Protein AF-A0A944DGV2-F1 (afdb_monomer_lite)

Sequence (108 aa):
GTYQPSIEVPMAGAWVDNPVQFEGEGRPGVGQVVSWFNPDQVWAPGLPVEAGGWQGGAAQSLSAGGHWCRFKQTLTDTADGATASDWVESGRFEVRPPTHLIQTRNSR

Organism: Pseudomonas fluorescens (NCBI:txid294)

Foldseek 3Di:
DADDWDWPPPAAAAEDEPQGKIWTADAQFFKWKAFPVDRVRTQGGGWGQDNVTTMDTGPDDDAFFKTKIKMKTAHDVCVVPGGIYDIDIHHIYGYDHDPPPPPPPPDD

pLDDT: mean 90.52, std 12.74, range [50.97, 98.31]

Structure (mmCIF, N/CA/C/O backbone):
data_AF-A0A944DGV2-F1
#
_entry.id   AF-A0A944DGV2-F1
#
loop_
_atom_site.group_PDB
_atom_site.id
_atom_site.type_symbol
_atom_site.label_atom_id
_atom_site.label_alt_id
_atom_site.label_comp_id
_atom_site.label_asym_id
_atom_site.label_entity_id
_atom_site.label_seq_id
_atom_site.pdbx_PDB_ins_code
_atom_site.Cartn_x
_atom_site.Cartn_y
_atom_site.Cartn_z
_atom_site.occupancy
_atom_site.B_iso_or_equiv
_atom_site.auth_seq_id
_atom_site.auth_comp_id
_atom_site.auth_asym_id
_atom_site.auth_atom_id
_atom_site.pdbx_PDB_model_num
ATOM 1 N N . GLY A 1 1 ? -2.687 1.482 20.983 1.00 58.97 1 GLY A N 1
ATOM 2 C CA . GLY A 1 1 ? -2.361 0.064 20.759 1.00 58.97 1 GLY A CA 1
ATOM 3 C C . GLY A 1 1 ? -1.114 -0.011 19.912 1.00 58.97 1 GLY A C 1
ATOM 4 O O . GLY A 1 1 ? -0.939 0.860 19.078 1.00 58.97 1 GLY A O 1
ATOM 5 N N . THR A 1 2 ? -0.267 -1.004 20.160 1.00 79.69 2 THR A N 1
ATOM 6 C CA . THR A 1 2 ? 1.054 -1.222 19.533 1.00 79.69 2 THR A CA 1
ATOM 7 C C . THR A 1 2 ? 1.001 -2.297 18.442 1.00 79.69 2 THR A C 1
ATOM 9 O O . THR A 1 2 ? 1.953 -3.048 18.244 1.00 79.69 2 THR A O 1
ATOM 12 N N . TYR A 1 3 ? -0.170 -2.494 17.831 1.00 89.81 3 TYR A N 1
ATOM 13 C CA . TYR A 1 3 ? -0.360 -3.576 16.875 1.00 89.81 3 TYR A CA 1
ATOM 14 C C . TYR A 1 3 ? 0.380 -3.264 15.571 1.00 89.81 3 TYR A C 1
ATOM 16 O O . TYR A 1 3 ? 0.227 -2.178 15.009 1.00 89.81 3 TYR A O 1
ATOM 24 N N . GLN A 1 4 ? 1.145 -4.243 15.091 1.00 93.62 4 GLN A N 1
ATOM 25 C CA . GLN A 1 4 ? 1.950 -4.158 13.880 1.00 93.62 4 GLN A CA 1
ATOM 26 C C . GLN A 1 4 ? 1.516 -5.251 12.887 1.00 93.62 4 GLN A C 1
ATOM 28 O O . GLN A 1 4 ? 1.620 -6.432 13.224 1.00 93.62 4 GLN A O 1
ATOM 33 N N . PRO A 1 5 ? 1.006 -4.890 11.693 1.00 94.75 5 PRO A N 1
ATOM 34 C CA . PRO A 1 5 ? 0.827 -5.827 10.580 1.00 94.75 5 PRO A CA 1
ATOM 35 C C . PRO A 1 5 ? 2.161 -6.308 10.002 1.00 94.75 5 PRO A C 1
ATOM 37 O O . PRO A 1 5 ? 3.223 -5.816 10.380 1.00 94.75 5 PRO A O 1
ATOM 40 N N . SER A 1 6 ? 2.109 -7.229 9.040 1.00 96.81 6 SER A N 1
ATOM 41 C CA . SER A 1 6 ? 3.272 -7.598 8.226 1.00 96.81 6 SER A CA 1
ATOM 42 C C . SER A 1 6 ? 3.113 -7.116 6.783 1.00 96.81 6 SER A C 1
ATOM 44 O O . SER A 1 6 ? 2.006 -6.855 6.319 1.00 96.81 6 SER A O 1
ATOM 46 N N . ILE A 1 7 ? 4.245 -6.988 6.088 1.00 97.94 7 ILE A N 1
ATOM 47 C CA . ILE A 1 7 ? 4.331 -6.891 4.628 1.00 97.94 7 ILE A CA 1
ATOM 48 C C . ILE A 1 7 ? 5.194 -8.074 4.193 1.00 97.94 7 ILE A C 1
ATOM 50 O O . ILE A 1 7 ? 6.362 -8.159 4.577 1.00 97.94 7 ILE A O 1
ATOM 54 N N . GLU A 1 8 ? 4.622 -8.986 3.422 1.00 97.88 8 GLU A N 1
ATOM 55 C CA . GLU A 1 8 ? 5.268 -10.221 2.964 1.00 97.88 8 GLU A CA 1
ATOM 56 C C . GLU A 1 8 ? 5.655 -10.132 1.489 1.00 97.88 8 GLU A C 1
ATOM 58 O O . GLU A 1 8 ? 6.706 -10.635 1.076 1.00 97.88 8 GLU A O 1
ATOM 63 N N . VAL A 1 9 ? 4.846 -9.410 0.710 1.00 97.56 9 VAL A N 1
ATOM 64 C CA . VAL A 1 9 ? 5.112 -9.082 -0.688 1.00 97.56 9 VAL A CA 1
ATOM 65 C C . VAL A 1 9 ? 5.114 -7.557 -0.847 1.00 97.56 9 VAL A C 1
ATOM 67 O O . VAL A 1 9 ? 4.194 -6.895 -0.362 1.00 97.56 9 VAL A O 1
ATOM 70 N N . PRO A 1 10 ? 6.111 -6.972 -1.536 1.00 97.69 10 PRO A N 1
ATOM 71 C CA . PRO A 1 10 ? 7.313 -7.613 -2.069 1.00 97.69 10 PRO A CA 1
ATOM 72 C C . PRO A 1 10 ? 8.277 -8.102 -0.982 1.00 97.69 10 PRO A C 1
ATOM 74 O O . PRO A 1 10 ? 8.542 -7.401 -0.006 1.00 97.69 10 PRO A O 1
ATOM 77 N N . MET A 1 11 ? 8.882 -9.272 -1.205 1.00 97.00 11 MET A N 1
ATOM 78 C CA . MET A 1 11 ? 9.967 -9.758 -0.353 1.00 97.00 11 MET A CA 1
ATOM 79 C C . MET A 1 11 ? 11.192 -8.838 -0.455 1.00 97.00 11 MET A C 1
ATOM 81 O O . MET A 1 11 ? 11.532 -8.333 -1.530 1.00 97.00 11 MET A O 1
ATOM 85 N N . ALA A 1 12 ? 11.917 -8.677 0.651 1.00 97.44 12 ALA A N 1
ATOM 86 C CA . ALA A 1 12 ? 13.168 -7.928 0.663 1.00 97.44 12 ALA A CA 1
ATOM 87 C C . ALA A 1 12 ? 14.189 -8.522 -0.332 1.00 97.44 12 ALA A C 1
ATOM 89 O O . ALA A 1 12 ? 14.464 -9.721 -0.327 1.00 97.44 12 ALA A O 1
ATOM 90 N N . GLY A 1 13 ? 14.762 -7.672 -1.181 1.00 97.44 13 GLY A N 1
ATOM 91 C CA . GLY A 1 13 ? 15.707 -8.025 -2.241 1.00 97.44 13 GLY A CA 1
ATOM 92 C C . GLY A 1 13 ? 15.065 -8.570 -3.521 1.00 97.44 13 GLY A C 1
ATOM 93 O O . GLY A 1 13 ? 15.789 -8.855 -4.477 1.00 97.44 13 GLY A O 1
ATOM 94 N N . ALA A 1 14 ? 13.737 -8.718 -3.570 1.00 97.25 14 ALA A N 1
ATOM 95 C CA . ALA A 1 14 ? 13.056 -9.245 -4.745 1.00 97.25 14 ALA A CA 1
ATOM 96 C C . ALA A 1 14 ? 13.045 -8.248 -5.908 1.00 97.25 14 ALA A C 1
ATOM 98 O O . ALA A 1 14 ? 13.008 -7.034 -5.719 1.00 97.25 14 ALA A O 1
ATOM 99 N N . TRP A 1 15 ? 13.018 -8.797 -7.120 1.00 97.69 15 TRP A N 1
ATOM 100 C CA . TRP A 1 15 ? 12.754 -8.053 -8.346 1.00 97.69 15 TRP A CA 1
ATOM 101 C C . TRP A 1 15 ? 11.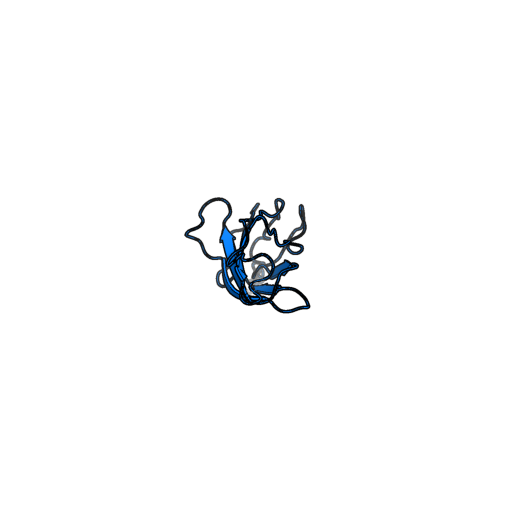317 -8.304 -8.784 1.00 97.69 15 TRP A C 1
ATOM 103 O O . TRP A 1 15 ? 10.968 -9.443 -9.100 1.00 97.69 15 TRP A O 1
ATOM 113 N N . VAL A 1 16 ? 10.515 -7.248 -8.840 1.00 96.94 16 VAL A N 1
ATOM 114 C CA . VAL A 1 16 ? 9.085 -7.293 -9.150 1.00 96.94 16 VAL A CA 1
ATOM 115 C C . VAL A 1 16 ? 8.772 -6.577 -10.458 1.00 96.94 16 VAL A C 1
ATOM 117 O O . VAL A 1 16 ? 9.462 -5.638 -10.866 1.00 96.94 16 VAL A O 1
ATOM 120 N N . ASP A 1 17 ? 7.713 -7.028 -11.116 1.00 95.69 17 ASP A N 1
ATOM 121 C CA . ASP A 1 17 ? 7.149 -6.379 -12.292 1.00 95.69 17 ASP A CA 1
ATOM 122 C C . ASP A 1 17 ? 6.079 -5.357 -11.895 1.00 95.69 17 ASP A C 1
ATOM 124 O O . ASP A 1 17 ? 5.505 -5.407 -10.806 1.00 95.69 17 ASP A O 1
ATOM 128 N N . ASN A 1 18 ? 5.804 -4.416 -12.798 1.00 94.56 18 ASN A N 1
ATOM 129 C CA . ASN A 1 18 ? 4.621 -3.571 -12.685 1.00 94.56 18 ASN A CA 1
ATOM 130 C C . ASN A 1 18 ? 3.375 -4.316 -13.214 1.00 94.56 18 ASN A C 1
ATOM 132 O O . ASN A 1 18 ? 3.482 -4.996 -14.237 1.00 94.56 18 ASN A O 1
ATOM 136 N N . PRO A 1 19 ? 2.188 -4.119 -12.607 1.00 94.88 19 PRO A N 1
ATOM 137 C CA . PRO A 1 19 ? 1.962 -3.384 -11.362 1.00 94.88 19 PRO A CA 1
ATOM 138 C C . PRO A 1 19 ? 2.478 -4.172 -10.151 1.00 94.88 19 PRO A C 1
ATOM 140 O O . PRO A 1 19 ? 2.230 -5.372 -10.031 1.00 94.88 19 PRO A O 1
ATOM 143 N N . VAL A 1 20 ? 3.171 -3.479 -9.243 1.00 97.31 20 VAL A N 1
ATOM 144 C CA . VAL A 1 20 ? 3.719 -4.099 -8.029 1.00 97.31 20 VAL A CA 1
ATOM 145 C C . VAL A 1 20 ? 2.575 -4.630 -7.173 1.00 97.31 20 VAL A C 1
ATOM 147 O O . VAL A 1 20 ? 1.640 -3.887 -6.877 1.00 97.31 20 VAL A O 1
ATOM 150 N N . GLN A 1 21 ? 2.653 -5.905 -6.801 1.00 98.06 21 GLN A N 1
ATOM 151 C CA . GLN A 1 21 ? 1.724 -6.524 -5.860 1.00 98.06 21 GLN A CA 1
ATOM 152 C C . GLN A 1 21 ? 2.231 -6.339 -4.433 1.00 98.06 21 GLN A C 1
ATOM 154 O O . GLN A 1 21 ? 3.440 -6.377 -4.190 1.00 98.06 21 GLN A O 1
ATOM 159 N N . PHE A 1 22 ? 1.301 -6.139 -3.509 1.00 98.12 22 PHE A N 1
ATOM 160 C CA . PHE A 1 22 ? 1.550 -6.024 -2.084 1.00 98.12 22 PHE A CA 1
ATOM 161 C C . PHE A 1 22 ? 0.647 -6.987 -1.340 1.00 98.12 22 PHE A C 1
ATOM 163 O O . PHE A 1 22 ? -0.546 -7.048 -1.632 1.00 98.12 22 PHE A O 1
ATOM 170 N N . GLU A 1 23 ? 1.211 -7.698 -0.375 1.00 98.19 23 GLU A N 1
ATOM 171 C CA . GLU A 1 23 ? 0.491 -8.682 0.430 1.00 98.19 23 GLU A CA 1
ATOM 172 C C . GLU A 1 23 ? 1.087 -8.726 1.833 1.00 98.19 23 GLU A C 1
ATOM 174 O O . GLU A 1 23 ? 2.277 -8.441 2.022 1.00 98.19 23 GLU A O 1
ATOM 179 N N . GLY A 1 24 ? 0.274 -9.101 2.811 1.00 98.00 24 GLY A N 1
ATOM 180 C CA . GLY A 1 24 ? 0.736 -9.351 4.167 1.00 98.00 24 GLY A CA 1
ATOM 181 C C . GLY A 1 24 ? -0.394 -9.703 5.121 1.00 98.00 24 GLY A C 1
ATOM 182 O O . GLY A 1 24 ? -1.561 -9.802 4.744 1.00 98.00 24 GLY A O 1
ATOM 183 N N . GLU A 1 25 ? -0.036 -9.856 6.389 1.00 97.31 25 GLU A N 1
ATOM 184 C CA . GLU A 1 25 ? -0.963 -10.202 7.457 1.00 97.31 25 GLU A CA 1
ATOM 185 C C . GLU A 1 25 ? -1.484 -8.954 8.164 1.00 97.31 25 GLU A C 1
A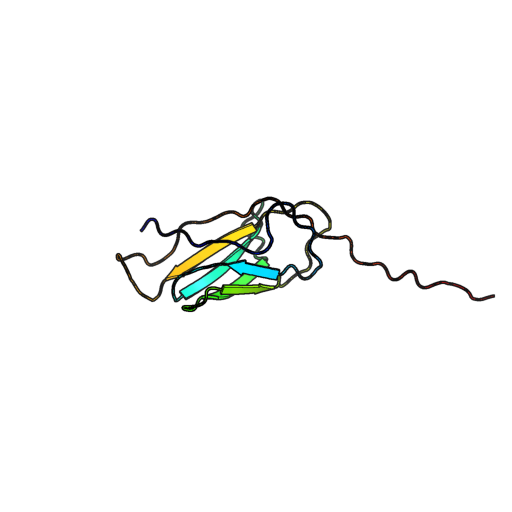TOM 187 O O . GLU A 1 25 ? -0.818 -7.912 8.272 1.00 97.31 25 GLU A O 1
ATOM 192 N N . GLY A 1 26 ? -2.706 -9.063 8.6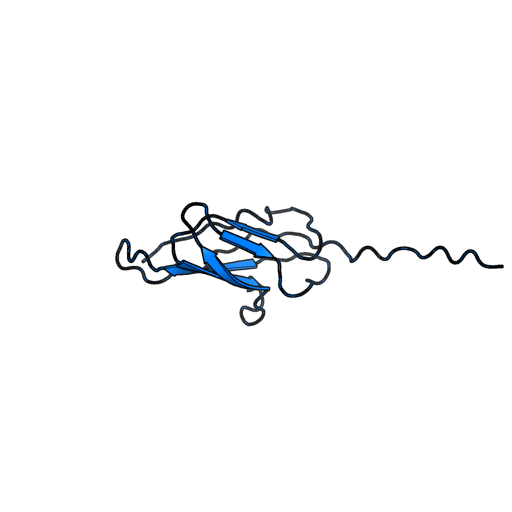72 1.00 94.44 26 GLY A N 1
ATOM 193 C CA . GLY A 1 26 ? -3.423 -7.950 9.267 1.00 94.44 26 GLY A CA 1
ATOM 194 C C . GLY A 1 26 ? -4.552 -8.389 10.198 1.00 94.44 26 GLY A C 1
ATOM 195 O O . GLY A 1 26 ? -4.716 -9.569 10.491 1.00 94.44 26 GLY A O 1
ATOM 196 N N . ARG A 1 27 ? -5.326 -7.420 10.689 1.00 93.94 27 ARG A N 1
ATOM 197 C CA . ARG A 1 27 ? -6.542 -7.652 11.479 1.00 93.94 27 ARG A CA 1
ATOM 198 C C . ARG A 1 27 ? -7.734 -7.088 10.702 1.00 93.94 27 ARG A C 1
ATOM 200 O O . ARG A 1 27 ? -7.535 -6.156 9.931 1.00 93.94 27 ARG A O 1
ATOM 207 N N . PRO A 1 28 ? -8.964 -7.588 10.908 1.00 94.94 28 PRO A N 1
ATOM 208 C CA . PRO A 1 28 ? -10.141 -7.095 10.201 1.00 94.94 28 PRO A CA 1
ATOM 209 C C . PRO A 1 28 ? -10.249 -5.564 10.180 1.00 94.94 28 PRO A C 1
ATOM 211 O O . PRO A 1 28 ? -10.285 -4.919 11.239 1.00 94.94 28 PRO A O 1
ATOM 214 N N . GLY A 1 29 ? -10.295 -4.989 8.977 1.00 95.56 29 GLY A N 1
ATOM 215 C CA . GLY A 1 29 ? -10.186 -3.546 8.806 1.00 95.56 29 GLY A CA 1
ATOM 216 C C . GLY A 1 29 ? -9.888 -3.091 7.379 1.00 95.56 29 GLY A C 1
ATOM 217 O O . GLY A 1 29 ? -10.207 -3.777 6.407 1.00 95.56 29 GLY A O 1
ATOM 218 N N . VAL A 1 30 ? -9.291 -1.902 7.257 1.00 97.31 30 VAL A N 1
ATOM 219 C CA . VAL A 1 30 ? -8.941 -1.302 5.959 1.00 97.31 30 VAL A CA 1
ATOM 220 C C . VAL A 1 30 ? -7.510 -0.782 5.982 1.00 97.31 30 VAL A C 1
ATOM 222 O O . VAL A 1 30 ? -7.151 0.055 6.811 1.00 97.31 30 VAL A O 1
ATOM 225 N N . GLY A 1 31 ? -6.700 -1.271 5.049 1.00 97.06 31 GLY A N 1
ATOM 226 C CA . GLY A 1 31 ? -5.289 -0.965 4.888 1.00 97.06 31 GLY A CA 1
ATOM 227 C C . GLY A 1 31 ? -4.982 0.026 3.768 1.00 97.06 31 GLY A C 1
ATOM 228 O O . GLY A 1 31 ? -5.789 0.279 2.871 1.00 97.06 31 GLY A O 1
ATOM 229 N N . GLN A 1 32 ? -3.770 0.570 3.804 1.00 98.12 32 GLN A N 1
ATOM 230 C CA . GLN A 1 32 ? -3.189 1.315 2.693 1.00 98.12 32 GLN A CA 1
ATOM 231 C C . GLN A 1 32 ? -1.684 1.079 2.592 1.00 98.12 32 GLN A C 1
ATOM 233 O O . GLN A 1 32 ? -0.998 0.981 3.612 1.00 98.12 32 GLN A O 1
ATOM 238 N N . VAL A 1 33 ? -1.181 1.059 1.358 1.00 98.31 33 VAL A N 1
ATOM 239 C CA . VAL A 1 33 ? 0.250 1.016 1.044 1.00 98.31 33 VAL A CA 1
ATOM 240 C C . VAL A 1 33 ? 0.685 2.358 0.467 1.00 98.31 33 VAL A C 1
ATOM 242 O O . VAL A 1 33 ? 0.073 2.858 -0.482 1.00 98.31 33 VAL A O 1
ATOM 245 N N . VAL A 1 34 ? 1.763 2.922 1.006 1.00 98.19 34 VAL A N 1
ATOM 246 C CA . VAL A 1 34 ? 2.352 4.196 0.560 1.00 98.19 34 VAL A CA 1
ATOM 247 C C . VAL A 1 34 ? 3.850 4.051 0.305 1.00 98.19 34 VAL A C 1
ATOM 249 O O . VAL A 1 34 ? 4.489 3.126 0.814 1.00 98.19 34 VAL A O 1
ATOM 252 N N . SER A 1 35 ? 4.426 4.986 -0.451 1.00 97.06 35 SER A N 1
ATOM 253 C CA . SER A 1 35 ? 5.882 5.108 -0.569 1.00 97.06 35 SER A CA 1
ATOM 254 C C . SER A 1 35 ? 6.510 5.405 0.792 1.00 97.06 35 SER A C 1
ATOM 256 O O . SER A 1 35 ? 6.052 6.281 1.530 1.00 97.06 35 SER A O 1
ATOM 258 N N . TRP A 1 36 ? 7.603 4.714 1.116 1.00 96.38 36 TRP A N 1
ATOM 259 C CA . TRP A 1 36 ? 8.379 5.009 2.322 1.00 96.38 36 TRP A CA 1
ATOM 260 C C . TRP A 1 36 ? 8.952 6.435 2.317 1.00 96.38 36 TRP A C 1
ATOM 262 O O . TRP A 1 36 ? 8.972 7.095 3.357 1.00 96.38 36 TRP A O 1
ATOM 272 N N . PHE A 1 37 ? 9.382 6.920 1.145 1.00 92.62 37 PHE A N 1
ATOM 273 C CA . PHE A 1 37 ? 10.009 8.235 0.986 1.00 92.62 37 PHE A CA 1
ATOM 274 C C . PHE A 1 37 ? 8.993 9.382 1.024 1.00 92.62 37 PHE A C 1
ATOM 276 O O . PHE A 1 37 ? 9.265 10.419 1.623 1.00 92.62 37 PHE A O 1
ATOM 283 N N . ASN A 1 38 ? 7.829 9.198 0.394 1.00 93.50 38 ASN A N 1
ATOM 284 C CA . ASN A 1 38 ? 6.773 10.205 0.355 1.00 93.50 38 ASN A CA 1
ATOM 285 C C . ASN A 1 38 ? 5.406 9.577 0.687 1.00 93.50 38 ASN A C 1
ATOM 287 O O . ASN A 1 38 ? 4.805 8.964 -0.195 1.00 93.50 38 ASN A O 1
ATOM 291 N N . PRO A 1 39 ? 4.877 9.750 1.912 1.00 92.38 39 PRO A N 1
ATOM 292 C CA . PRO A 1 39 ? 3.611 9.140 2.312 1.00 92.38 39 PRO A CA 1
ATOM 293 C C . PRO A 1 39 ? 2.392 9.688 1.551 1.00 92.38 39 PRO A C 1
ATOM 295 O O . PRO A 1 39 ? 1.374 9.002 1.500 1.00 92.38 39 PRO A O 1
ATOM 298 N N . ASP A 1 40 ? 2.492 10.861 0.913 1.00 95.00 40 ASP A N 1
ATOM 299 C CA . ASP A 1 40 ? 1.429 11.383 0.039 1.00 95.00 40 ASP A CA 1
ATOM 300 C C . ASP A 1 40 ? 1.315 10.572 -1.264 1.00 95.00 40 ASP A C 1
ATOM 302 O O . ASP A 1 40 ? 0.294 10.603 -1.954 1.00 95.00 40 ASP A O 1
ATOM 306 N N . GLN A 1 41 ? 2.358 9.810 -1.609 1.00 96.06 41 GLN A N 1
ATOM 307 C CA . GLN A 1 41 ? 2.338 8.886 -2.731 1.00 96.06 41 GLN A CA 1
ATOM 308 C C . GLN A 1 41 ? 1.718 7.554 -2.297 1.00 96.06 41 GLN A C 1
ATOM 310 O O . GLN A 1 41 ? 2.409 6.584 -1.972 1.00 96.06 41 GLN A O 1
ATOM 315 N N . VAL A 1 42 ? 0.389 7.512 -2.325 1.00 97.44 42 VAL A N 1
ATOM 316 C CA . VAL A 1 42 ? -0.384 6.303 -2.037 1.00 97.44 42 VAL A CA 1
ATOM 317 C C . VAL A 1 42 ? -0.322 5.356 -3.231 1.00 97.44 42 VAL A C 1
ATOM 319 O O . VAL A 1 42 ? -0.668 5.728 -4.350 1.00 97.44 42 VAL A O 1
ATOM 322 N N . TRP A 1 43 ? 0.152 4.133 -3.008 1.00 97.69 43 TRP A N 1
ATOM 323 C CA . TRP A 1 43 ? 0.276 3.109 -4.046 1.00 97.69 43 TRP A CA 1
ATOM 324 C C . TRP A 1 43 ? -0.963 2.231 -4.114 1.00 97.69 43 TRP A C 1
ATOM 326 O O . TRP A 1 43 ? -1.446 1.977 -5.209 1.00 97.69 43 TRP A O 1
ATOM 336 N N . ALA A 1 44 ? -1.507 1.818 -2.972 1.00 97.81 44 ALA A N 1
ATOM 337 C CA . ALA A 1 44 ? -2.705 0.988 -2.919 1.00 97.81 44 ALA A CA 1
ATOM 338 C C . ALA A 1 44 ? -3.605 1.447 -1.756 1.00 97.81 44 ALA A C 1
ATOM 340 O O . ALA A 1 44 ? -3.336 1.097 -0.605 1.00 97.81 44 ALA A O 1
ATOM 341 N N . PRO A 1 45 ? -4.623 2.289 -2.015 1.00 97.25 45 PRO A N 1
ATOM 342 C CA . PRO A 1 45 ? -5.563 2.736 -0.992 1.00 97.25 45 PRO A CA 1
ATOM 343 C C . PRO A 1 45 ? -6.678 1.711 -0.759 1.00 97.25 45 PRO A C 1
ATOM 345 O O . PRO A 1 45 ? -7.102 1.026 -1.686 1.00 97.25 45 PRO A O 1
ATOM 348 N N . GLY A 1 46 ? -7.233 1.690 0.454 1.00 96.56 46 GLY A N 1
ATOM 349 C CA . GLY A 1 46 ? -8.515 1.033 0.722 1.00 96.56 46 GLY A CA 1
ATOM 350 C C . GLY A 1 46 ? -8.489 -0.490 0.593 1.00 96.56 46 GLY A C 1
ATOM 351 O O . GLY A 1 46 ? -9.477 -1.075 0.158 1.00 96.56 46 GLY A O 1
ATOM 352 N N . LEU A 1 47 ? -7.371 -1.123 0.945 1.00 97.50 47 LEU A N 1
ATOM 353 C CA . LEU A 1 47 ? -7.228 -2.573 0.885 1.00 97.50 47 LEU A CA 1
ATOM 354 C C . LEU A 1 47 ? -8.087 -3.223 1.975 1.00 97.50 47 LEU A C 1
ATOM 356 O O . LEU A 1 47 ? -7.888 -2.901 3.149 1.00 97.50 47 LEU A O 1
ATOM 360 N N . PRO A 1 48 ? -9.030 -4.117 1.640 1.00 97.12 48 PRO A N 1
ATOM 361 C CA . PRO A 1 48 ? -9.728 -4.885 2.658 1.00 97.12 48 PRO A CA 1
ATOM 362 C C . PRO A 1 48 ? -8.722 -5.782 3.382 1.00 97.12 48 PRO A C 1
ATOM 364 O O . PRO A 1 48 ? -7.905 -6.451 2.746 1.00 97.12 48 PRO A O 1
ATOM 367 N N . VAL A 1 49 ? -8.773 -5.768 4.711 1.00 96.62 49 VAL A N 1
ATOM 368 C CA . VAL A 1 49 ? -8.001 -6.681 5.552 1.00 96.62 49 VAL A CA 1
ATOM 369 C C . VAL A 1 49 ? -8.981 -7.648 6.191 1.00 96.62 49 VAL A C 1
ATOM 371 O O . VAL A 1 49 ? -9.892 -7.227 6.908 1.00 96.62 49 VAL A O 1
ATOM 374 N N . GLU A 1 50 ? -8.812 -8.934 5.916 1.00 93.19 50 GLU A N 1
ATOM 375 C CA . GLU A 1 50 ? -9.673 -10.006 6.413 1.00 93.19 50 GLU A CA 1
ATOM 376 C C . GLU A 1 50 ? -8.863 -10.991 7.269 1.00 93.19 50 GLU A C 1
ATOM 378 O O . GLU A 1 50 ? -7.664 -10.824 7.479 1.00 93.19 50 GLU A O 1
ATOM 383 N N . ALA A 1 51 ? -9.511 -12.037 7.789 1.00 79.81 51 ALA A N 1
ATOM 384 C CA . ALA A 1 51 ? -8.862 -13.035 8.646 1.00 79.81 51 ALA A CA 1
ATOM 385 C C . ALA A 1 51 ? -7.725 -13.828 7.959 1.00 79.81 51 ALA A C 1
ATOM 387 O O . ALA A 1 51 ? -7.013 -14.555 8.643 1.00 79.81 51 ALA A O 1
ATOM 388 N N . GLY A 1 52 ? -7.574 -13.711 6.635 1.00 79.44 52 GLY A N 1
ATOM 389 C CA . GLY A 1 52 ? -6.480 -14.291 5.847 1.00 79.44 52 GLY A CA 1
ATOM 390 C C . GLY A 1 52 ? -5.482 -13.259 5.314 1.00 79.44 52 GLY A C 1
ATOM 391 O O . GLY A 1 52 ? -4.825 -13.536 4.317 1.00 79.44 52 GLY A O 1
ATOM 392 N N . GLY A 1 53 ? -5.436 -12.066 5.913 1.00 95.38 53 GLY A N 1
ATOM 393 C CA . GLY A 1 53 ? -4.511 -11.001 5.539 1.00 95.38 53 GLY A CA 1
ATOM 394 C C . GLY A 1 53 ? -5.107 -9.986 4.567 1.00 95.38 53 GLY A C 1
ATOM 395 O O . GLY A 1 53 ? -6.318 -9.743 4.527 1.00 95.38 53 GLY A O 1
ATOM 396 N N . TRP A 1 54 ? -4.227 -9.334 3.822 1.00 97.62 54 TRP A N 1
ATOM 397 C CA . TRP A 1 54 ? -4.560 -8.295 2.858 1.00 97.62 54 TRP A CA 1
ATOM 398 C C . TRP A 1 54 ? -3.698 -8.439 1.609 1.00 97.62 54 TRP A C 1
ATOM 400 O O . TRP A 1 54 ? -2.555 -8.885 1.669 1.00 97.62 54 TRP A O 1
ATOM 410 N N . GLN A 1 55 ? -4.246 -8.020 0.470 1.00 97.88 55 GLN A N 1
ATOM 411 C CA . GLN A 1 55 ? -3.535 -8.004 -0.804 1.00 97.88 55 GLN A CA 1
ATOM 412 C C . GLN A 1 55 ? -4.019 -6.862 -1.697 1.00 97.88 55 GLN A C 1
ATOM 414 O O . GLN A 1 55 ? -5.175 -6.440 -1.615 1.00 97.88 55 GLN A O 1
ATOM 419 N N . GLY A 1 56 ? -3.157 -6.386 -2.591 1.00 97.25 56 GLY A N 1
ATOM 420 C CA . GLY A 1 56 ? -3.534 -5.424 -3.619 1.00 97.25 56 GLY A CA 1
ATOM 421 C C . GLY A 1 56 ? -2.377 -4.980 -4.503 1.00 97.25 56 GLY A C 1
ATOM 422 O O . GLY A 1 56 ? -1.210 -5.088 -4.141 1.00 97.25 56 GLY A O 1
ATOM 423 N N . GLY A 1 57 ? -2.709 -4.451 -5.677 1.00 97.25 57 GLY A N 1
ATOM 424 C CA . GLY A 1 57 ? -1.733 -3.919 -6.624 1.00 97.25 57 GLY A CA 1
ATOM 425 C C . GLY A 1 57 ? -1.573 -2.405 -6.520 1.00 97.25 57 GLY A C 1
ATOM 426 O O . GLY A 1 57 ? -2.515 -1.692 -6.167 1.00 97.25 57 GLY A O 1
ATOM 427 N N . ALA A 1 58 ? -0.396 -1.902 -6.891 1.00 97.00 58 ALA A N 1
ATOM 428 C CA . ALA A 1 58 ? -0.183 -0.474 -7.083 1.00 97.00 58 ALA A CA 1
ATOM 429 C C . ALA A 1 58 ? -1.151 0.081 -8.149 1.00 97.00 58 ALA A C 1
ATOM 431 O O . ALA A 1 58 ? -1.189 -0.409 -9.278 1.00 97.00 58 ALA A O 1
ATOM 432 N N . ALA A 1 59 ? -1.892 1.137 -7.808 1.00 95.38 59 ALA A N 1
ATOM 433 C CA . ALA A 1 59 ? -2.809 1.836 -8.707 1.00 95.38 59 ALA A CA 1
ATOM 434 C C . ALA A 1 59 ? -2.079 2.572 -9.845 1.00 95.38 59 ALA A C 1
ATOM 436 O O . ALA A 1 59 ? -2.657 2.811 -10.905 1.00 95.38 59 ALA A O 1
ATOM 437 N N . GLN A 1 60 ? -0.801 2.904 -9.640 1.00 92.81 60 GLN A N 1
ATOM 438 C CA . GLN A 1 60 ? 0.086 3.440 -10.669 1.00 92.81 60 GLN A CA 1
ATOM 439 C C . GLN A 1 60 ? 1.354 2.599 -10.811 1.00 92.81 60 GLN A C 1
ATOM 441 O O . GLN A 1 60 ? 1.824 1.994 -9.850 1.00 92.81 60 GLN A O 1
ATOM 446 N N . SER A 1 61 ? 1.951 2.629 -12.004 1.00 94.25 61 SER A N 1
ATOM 447 C CA . SER A 1 61 ? 3.268 2.039 -12.233 1.00 94.25 61 SER A CA 1
ATOM 448 C C . SER A 1 61 ? 4.342 2.780 -11.444 1.00 94.25 61 SER A C 1
ATOM 450 O O . SER A 1 61 ? 4.434 4.010 -11.491 1.00 94.25 61 SER A O 1
ATOM 452 N N . LEU A 1 62 ? 5.194 2.024 -10.762 1.00 95.00 62 LEU A N 1
ATOM 453 C CA . LEU A 1 62 ? 6.382 2.551 -10.104 1.00 95.00 62 LEU A CA 1
ATOM 454 C C . LEU A 1 62 ? 7.523 2.655 -11.123 1.00 95.00 62 LEU A C 1
ATOM 456 O O . LEU A 1 62 ? 7.638 1.842 -12.045 1.00 95.00 62 LEU A O 1
ATOM 460 N N . SER A 1 63 ? 8.382 3.661 -10.953 1.00 95.00 63 SER A N 1
ATOM 461 C CA . SER A 1 63 ? 9.600 3.795 -11.755 1.00 95.00 63 SER A CA 1
ATOM 462 C C . SER A 1 63 ? 10.531 2.605 -11.529 1.00 95.00 63 SER A C 1
ATOM 464 O O . SER A 1 63 ? 10.546 2.027 -10.449 1.00 95.00 63 SER A O 1
ATOM 466 N N . ALA A 1 64 ? 11.354 2.261 -12.516 1.00 96.06 64 ALA A N 1
ATOM 467 C CA . ALA A 1 64 ? 12.356 1.215 -12.335 1.00 96.06 64 ALA A CA 1
ATOM 468 C C . ALA A 1 64 ? 13.374 1.588 -11.240 1.00 96.06 64 ALA A C 1
ATOM 470 O O . ALA A 1 64 ? 13.711 2.766 -11.085 1.00 96.06 64 ALA A O 1
ATOM 471 N N . GLY A 1 65 ? 13.885 0.586 -10.525 1.00 96.69 65 GLY A N 1
ATOM 472 C CA . GLY A 1 65 ? 14.887 0.752 -9.467 1.00 96.69 65 GLY A CA 1
ATOM 473 C C . GLY A 1 65 ? 14.384 0.365 -8.078 1.00 96.69 65 GLY A C 1
ATOM 474 O O . GLY A 1 65 ? 13.369 -0.314 -7.945 1.00 96.69 65 GLY A O 1
ATOM 475 N N . GLY A 1 66 ? 15.126 0.778 -7.051 1.00 97.56 66 GLY A N 1
ATOM 476 C CA . GLY A 1 66 ? 14.872 0.374 -5.669 1.00 97.56 66 GLY A CA 1
ATOM 477 C C . GLY A 1 66 ? 13.768 1.177 -4.997 1.00 97.56 66 GLY A C 1
ATOM 478 O O . GLY A 1 66 ? 13.803 2.408 -5.013 1.00 97.56 66 GLY A O 1
ATOM 479 N N . HIS A 1 67 ? 12.851 0.471 -4.347 1.00 98.06 67 HIS A N 1
ATOM 480 C CA . HIS A 1 67 ? 11.708 1.017 -3.624 1.00 98.06 67 HIS A CA 1
ATOM 481 C C . HIS A 1 67 ? 11.540 0.354 -2.257 1.00 98.06 67 HIS A C 1
ATOM 483 O O . HIS A 1 67 ? 12.057 -0.731 -1.993 1.00 98.06 67 HIS A O 1
ATOM 489 N N . TRP A 1 68 ? 10.792 1.040 -1.399 1.00 98.12 68 TRP A N 1
ATOM 490 C CA . TRP A 1 68 ? 10.320 0.576 -0.098 1.00 98.12 68 TRP A CA 1
ATOM 491 C C . TRP A 1 68 ? 8.886 1.065 0.067 1.00 98.12 68 TRP A C 1
ATOM 493 O O . TRP A 1 68 ? 8.582 2.205 -0.307 1.00 98.12 68 TRP A O 1
ATOM 503 N N . CYS A 1 69 ? 8.019 0.244 0.650 1.00 97.81 69 CYS A N 1
ATOM 504 C CA . CYS A 1 69 ? 6.679 0.669 1.030 1.00 97.81 69 CYS A CA 1
ATOM 505 C C . CYS A 1 69 ? 6.517 0.747 2.544 1.00 97.81 69 CYS A C 1
ATOM 507 O O . CYS A 1 69 ? 7.289 0.184 3.324 1.00 97.81 69 CYS A O 1
ATOM 509 N N . ARG A 1 70 ? 5.461 1.452 2.942 1.00 98.06 70 ARG A N 1
ATOM 510 C CA . ARG A 1 70 ? 4.895 1.386 4.282 1.00 98.06 70 ARG A CA 1
ATOM 511 C C . ARG A 1 70 ? 3.444 0.946 4.217 1.00 98.06 70 ARG A C 1
ATOM 513 O O . ARG A 1 70 ? 2.739 1.314 3.277 1.00 98.06 70 ARG A O 1
ATOM 520 N N . PHE A 1 71 ? 2.999 0.227 5.240 1.00 97.94 71 PHE A N 1
ATOM 521 C CA . PHE A 1 71 ? 1.610 -0.187 5.400 1.00 97.94 71 PHE A CA 1
ATOM 522 C C . PHE A 1 71 ? 1.056 0.239 6.758 1.00 97.94 71 PHE A C 1
ATOM 524 O O . PHE A 1 71 ? 1.754 0.204 7.776 1.00 97.94 71 PHE A O 1
ATOM 531 N N . LYS A 1 72 ? -0.213 0.643 6.761 1.00 96.38 72 LYS A N 1
ATOM 532 C CA . LYS A 1 72 ? -1.003 0.907 7.965 1.00 96.38 72 LYS A CA 1
ATOM 533 C C . LYS A 1 72 ? -2.461 0.580 7.697 1.00 96.38 72 LYS A C 1
ATOM 535 O O . LYS A 1 72 ? -2.940 0.771 6.581 1.00 96.38 72 LYS A O 1
ATOM 540 N N . GLN A 1 73 ? -3.170 0.164 8.740 1.00 95.38 73 GLN A N 1
ATOM 541 C CA . GLN A 1 73 ? -4.596 -0.137 8.678 1.00 95.38 73 GLN A CA 1
ATOM 542 C C . GLN A 1 73 ? -5.393 0.508 9.812 1.00 95.38 73 GLN A C 1
ATOM 544 O O . GLN A 1 73 ? -4.868 0.757 10.902 1.00 95.38 73 GLN A O 1
ATOM 549 N N . THR A 1 74 ? -6.671 0.765 9.550 1.00 95.19 74 THR A N 1
ATOM 550 C CA . THR A 1 74 ? -7.697 0.980 10.576 1.00 95.19 74 THR A CA 1
ATOM 551 C C . THR A 1 74 ? -8.282 -0.365 10.989 1.00 95.19 74 THR A C 1
ATOM 553 O O . THR A 1 74 ? -8.401 -1.262 10.162 1.00 95.19 74 THR A O 1
ATOM 556 N N . LEU A 1 75 ? -8.628 -0.513 12.266 1.00 92.88 75 LEU A N 1
ATOM 557 C CA . LEU A 1 75 ? -9.096 -1.768 12.855 1.00 92.88 75 LEU A CA 1
ATOM 558 C C . LEU A 1 75 ? -10.583 -1.674 13.182 1.00 92.88 75 LEU A C 1
ATOM 560 O O . LEU A 1 75 ? -11.024 -0.687 13.778 1.00 92.88 75 LEU A O 1
ATOM 564 N N . THR A 1 76 ? -11.344 -2.709 12.832 1.00 91.25 76 THR A N 1
ATOM 565 C CA . THR A 1 76 ? -12.778 -2.802 13.161 1.00 91.25 76 THR A CA 1
ATOM 566 C C . THR A 1 76 ? -13.087 -3.785 14.285 1.00 91.25 76 THR A C 1
ATOM 568 O O . THR A 1 76 ? -14.163 -3.711 14.868 1.00 91.25 76 THR A O 1
ATOM 571 N N . ASP A 1 77 ? -12.161 -4.686 14.621 1.00 82.88 77 ASP A N 1
ATOM 572 C CA . ASP A 1 77 ? -12.370 -5.698 15.665 1.00 82.88 77 ASP A CA 1
ATOM 573 C C . ASP A 1 77 ? -12.252 -5.141 17.100 1.00 82.88 77 ASP A C 1
ATOM 575 O O . ASP A 1 77 ? -12.656 -5.800 18.056 1.00 82.88 77 ASP A O 1
ATOM 579 N N . THR A 1 78 ? -11.767 -3.902 17.267 1.00 71.38 78 THR A N 1
ATOM 580 C CA . THR A 1 78 ? -11.539 -3.202 18.553 1.00 71.38 78 THR A CA 1
ATOM 581 C C . THR A 1 78 ? -10.789 -4.026 19.603 1.00 71.38 78 THR A C 1
ATOM 583 O O . THR A 1 78 ? -10.786 -3.673 20.788 1.00 71.38 78 THR A O 1
ATOM 586 N N . ALA A 1 79 ? -10.118 -5.103 19.184 1.00 73.19 79 ALA A N 1
ATOM 587 C CA . ALA A 1 79 ? -9.324 -5.926 20.072 1.00 73.19 79 ALA A CA 1
ATOM 588 C C . ALA A 1 79 ? -8.252 -5.035 20.712 1.00 73.19 79 ALA A C 1
ATOM 590 O O . ALA A 1 79 ? -7.596 -4.232 20.042 1.00 73.19 79 ALA A O 1
ATOM 591 N N . ASP A 1 80 ? -8.124 -5.122 22.036 1.00 77.19 80 ASP A N 1
ATOM 592 C CA . ASP A 1 80 ? -7.177 -4.326 22.826 1.00 77.19 80 ASP A CA 1
ATOM 593 C C . ASP A 1 80 ? -7.441 -2.799 22.802 1.00 77.19 80 ASP A C 1
ATOM 595 O O . ASP A 1 80 ? -6.573 -2.002 23.166 1.00 77.19 80 ASP A O 1
ATOM 599 N N . GLY A 1 81 ? -8.632 -2.369 22.358 1.00 80.25 81 GLY A N 1
ATOM 600 C CA . GLY A 1 81 ? -9.034 -0.959 22.265 1.00 80.25 81 GLY A CA 1
ATOM 601 C C . GLY A 1 81 ? -8.304 -0.159 21.178 1.00 80.25 81 GLY A C 1
ATOM 602 O O . GLY A 1 81 ? -8.420 1.068 21.129 1.00 80.25 81 GLY A O 1
ATOM 603 N N . ALA A 1 82 ? -7.528 -0.820 20.315 1.00 81.94 82 ALA A N 1
ATOM 604 C CA . ALA A 1 82 ? -6.829 -0.177 19.211 1.00 81.94 82 ALA A CA 1
ATOM 605 C C . ALA A 1 82 ? -7.778 0.052 18.023 1.00 81.94 82 ALA A C 1
ATOM 607 O O . ALA A 1 82 ? -8.491 -0.853 17.606 1.00 81.94 82 ALA A O 1
ATOM 608 N N . THR A 1 83 ? -7.759 1.257 17.448 1.00 90.06 83 THR A N 1
ATOM 609 C CA . THR A 1 83 ? -8.553 1.611 16.252 1.00 90.06 83 THR A CA 1
ATOM 610 C C . THR A 1 83 ? -7.714 1.680 14.975 1.00 90.06 83 THR A C 1
ATOM 612 O O . THR A 1 83 ? -8.254 1.814 13.879 1.00 90.06 83 THR A O 1
ATOM 615 N N . ALA A 1 84 ? -6.388 1.598 15.100 1.00 92.50 84 ALA A N 1
ATOM 616 C CA . ALA A 1 84 ? -5.442 1.585 13.994 1.00 92.50 84 ALA A CA 1
ATOM 617 C C . ALA A 1 84 ? -4.152 0.862 14.395 1.00 92.50 84 ALA A C 1
ATOM 619 O O . ALA A 1 84 ? -3.817 0.796 15.583 1.00 92.50 84 ALA A O 1
ATOM 620 N N . SER A 1 85 ? -3.423 0.359 13.400 1.00 93.19 85 SER A N 1
ATOM 621 C CA . SER A 1 85 ? -2.070 -0.162 13.584 1.00 93.19 85 SER A CA 1
ATOM 622 C C . SER A 1 85 ? -1.015 0.948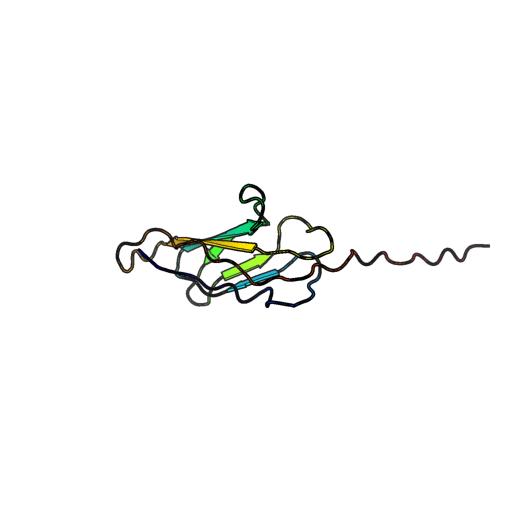 13.630 1.00 93.19 85 SER A C 1
ATOM 624 O O . SER A 1 85 ? -1.253 2.084 13.197 1.00 93.19 85 SER A O 1
ATOM 626 N N . ASP A 1 86 ? 0.188 0.591 14.072 1.00 93.94 86 ASP A N 1
ATOM 627 C CA . ASP A 1 86 ? 1.393 1.355 13.753 1.00 93.94 86 ASP A CA 1
ATOM 628 C C . ASP A 1 86 ? 1.741 1.228 12.259 1.00 93.94 86 ASP A C 1
ATOM 630 O O . ASP A 1 86 ? 1.219 0.362 11.546 1.00 93.94 86 ASP A O 1
ATOM 634 N N . TRP A 1 87 ? 2.604 2.128 11.780 1.00 95.44 87 TRP A N 1
ATOM 635 C CA . TRP A 1 87 ? 3.208 2.003 10.455 1.00 95.44 87 TRP A CA 1
ATOM 636 C C . TRP A 1 87 ? 4.282 0.920 10.481 1.00 95.44 87 TRP A C 1
ATOM 638 O O . TRP A 1 87 ? 5.152 0.932 11.352 1.00 95.44 87 TRP A O 1
ATOM 648 N N . VAL A 1 88 ? 4.246 0.032 9.493 1.00 96.56 88 VAL A N 1
ATOM 649 C CA . VAL A 1 88 ? 5.304 -0.955 9.246 1.00 96.56 88 VAL A CA 1
ATOM 650 C C . VAL A 1 88 ? 5.941 -0.700 7.891 1.00 96.56 88 VAL A C 1
ATOM 652 O O . VAL A 1 88 ? 5.295 -0.158 6.994 1.00 96.56 88 VAL A O 1
ATOM 655 N N . GLU A 1 89 ? 7.214 -1.051 7.754 1.00 97.56 89 GLU A N 1
ATOM 656 C CA . GLU A 1 89 ? 8.021 -0.775 6.565 1.00 97.56 89 GLU A CA 1
ATOM 657 C C . GLU A 1 89 ? 8.477 -2.088 5.926 1.00 97.56 89 GLU A C 1
ATOM 659 O O . GLU A 1 89 ? 8.794 -3.047 6.632 1.00 97.56 89 GLU A O 1
ATOM 664 N N . SER A 1 90 ? 8.530 -2.136 4.595 1.00 97.88 90 SER A N 1
ATOM 665 C CA . SER A 1 90 ? 9.111 -3.272 3.880 1.00 97.88 90 SER A CA 1
ATOM 666 C C . SER A 1 90 ? 10.641 -3.217 3.885 1.00 97.88 90 SER A C 1
ATOM 668 O O . SER A 1 90 ? 11.256 -2.172 4.105 1.00 97.88 90 SER A O 1
ATOM 670 N N . GLY A 1 91 ? 11.278 -4.331 3.521 1.00 97.81 91 GLY A N 1
ATOM 671 C CA . GLY A 1 91 ? 12.640 -4.281 2.988 1.00 97.81 91 GLY A CA 1
ATOM 672 C C . GLY A 1 91 ? 12.684 -3.643 1.592 1.00 97.81 91 GLY A C 1
ATOM 673 O O . GLY A 1 91 ? 11.648 -3.430 0.958 1.00 97.81 91 GLY A O 1
ATOM 674 N N . ARG A 1 92 ? 13.898 -3.359 1.100 1.00 98.12 92 ARG A N 1
ATOM 675 C CA . ARG A 1 92 ? 14.117 -2.843 -0.263 1.00 98.12 92 ARG A CA 1
ATOM 676 C C . ARG A 1 92 ? 13.673 -3.877 -1.293 1.00 98.12 92 ARG A C 1
ATOM 678 O O . ARG A 1 92 ? 14.082 -5.026 -1.167 1.00 98.12 92 ARG A O 1
ATOM 685 N N . PHE A 1 93 ? 12.958 -3.475 -2.335 1.00 98.25 93 PHE A N 1
ATOM 686 C CA . PHE A 1 93 ? 12.676 -4.305 -3.512 1.00 98.25 93 PHE A CA 1
ATOM 687 C C . PHE A 1 93 ? 12.967 -3.531 -4.803 1.00 98.25 93 PHE A C 1
ATOM 689 O O . PHE A 1 93 ? 12.934 -2.302 -4.814 1.00 98.25 93 PHE A O 1
ATOM 696 N N . GLU A 1 94 ? 13.245 -4.238 -5.896 1.00 98.19 94 GLU A N 1
ATOM 697 C CA . GLU A 1 94 ? 13.546 -3.636 -7.196 1.00 98.19 94 GLU A CA 1
ATOM 698 C C . GLU A 1 94 ? 12.363 -3.752 -8.150 1.00 98.19 94 GLU A C 1
ATOM 700 O O . GLU A 1 94 ? 11.887 -4.849 -8.432 1.00 98.19 94 GLU A O 1
ATOM 705 N N . VAL A 1 95 ? 11.940 -2.633 -8.727 1.00 97.75 95 VAL A N 1
ATOM 706 C CA . VAL A 1 95 ? 10.966 -2.618 -9.819 1.00 97.75 95 VAL A CA 1
ATOM 707 C C . VAL A 1 95 ? 11.704 -2.728 -11.147 1.00 97.75 95 VAL A C 1
ATOM 709 O O . VAL A 1 95 ? 12.614 -1.942 -11.442 1.00 97.75 95 VAL A O 1
ATOM 712 N N . ARG A 1 96 ? 11.317 -3.711 -11.964 1.00 96.12 96 ARG A N 1
ATOM 713 C CA . ARG A 1 96 ? 11.909 -3.935 -13.286 1.00 96.12 96 ARG A CA 1
ATOM 714 C C . ARG A 1 96 ? 11.579 -2.783 -14.247 1.00 96.12 96 ARG A C 1
ATOM 716 O O . ARG A 1 96 ? 10.495 -2.198 -14.168 1.00 96.12 96 ARG A O 1
ATOM 723 N N . PRO A 1 97 ? 12.483 -2.461 -15.192 1.00 90.38 97 PRO A N 1
ATOM 724 C CA . PRO A 1 97 ? 12.152 -1.585 -16.307 1.00 90.38 97 PRO A CA 1
ATOM 725 C C . PRO A 1 97 ? 10.935 -2.120 -17.065 1.00 90.38 97 PRO A C 1
ATOM 727 O O . PRO A 1 97 ? 10.810 -3.339 -17.204 1.00 90.38 97 PRO A O 1
ATOM 730 N N . PRO A 1 98 ? 10.063 -1.245 -17.597 1.00 80.44 98 PRO A N 1
ATOM 731 C CA . PRO A 1 98 ? 9.021 -1.699 -18.501 1.00 80.44 98 PRO A CA 1
ATOM 732 C C . PRO A 1 98 ? 9.686 -2.471 -19.639 1.00 80.44 98 PRO A C 1
ATOM 734 O O . PRO A 1 98 ? 10.638 -1.981 -20.254 1.00 80.44 98 PRO A O 1
ATOM 737 N N . THR A 1 99 ? 9.208 -3.688 -19.899 1.00 72.88 99 THR A N 1
ATOM 738 C CA . THR A 1 99 ? 9.690 -4.467 -21.037 1.00 72.88 99 THR A CA 1
ATOM 739 C C . THR A 1 99 ? 9.313 -3.697 -22.293 1.00 72.88 99 THR A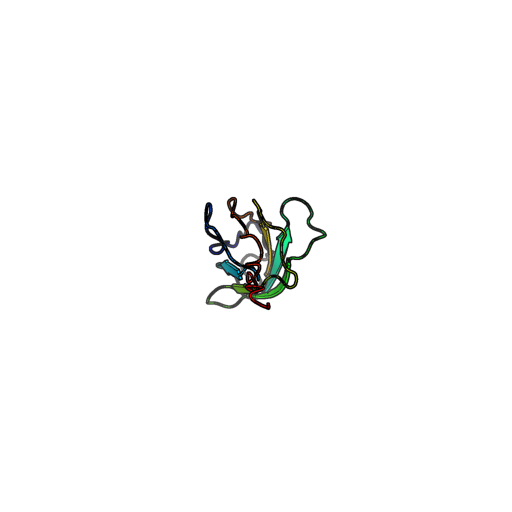 C 1
ATOM 741 O O . THR A 1 99 ? 8.167 -3.729 -22.740 1.00 72.88 99 THR A O 1
ATOM 744 N N . HIS A 1 100 ? 10.265 -2.955 -22.855 1.00 61.75 100 HIS A N 1
ATOM 745 C CA . HIS A 1 100 ? 10.085 -2.373 -24.168 1.00 61.75 100 HIS A CA 1
ATOM 746 C C . HIS A 1 100 ? 10.106 -3.550 -25.139 1.00 61.75 100 HIS A C 1
ATOM 748 O O . HIS A 1 100 ? 11.163 -4.134 -25.384 1.00 61.75 100 HIS A O 1
ATOM 754 N N . LEU A 1 101 ? 8.934 -3.950 -25.640 1.00 59.28 101 LEU A N 1
ATOM 755 C CA . LEU A 1 101 ? 8.871 -4.859 -26.775 1.00 59.28 101 LEU A CA 1
ATOM 756 C C . LEU A 1 101 ? 9.692 -4.206 -27.879 1.00 59.28 101 LEU A C 1
ATOM 758 O O . LEU A 1 101 ? 9.307 -3.168 -28.418 1.00 59.28 101 LEU A O 1
ATOM 762 N N . ILE A 1 102 ? 10.846 -4.794 -28.177 1.00 55.78 102 ILE A N 1
ATOM 763 C CA . ILE A 1 102 ? 11.641 -4.419 -29.331 1.00 55.78 102 ILE A CA 1
ATOM 764 C C . ILE A 1 102 ? 10.755 -4.773 -30.526 1.00 55.78 102 ILE A C 1
ATOM 766 O O . ILE A 1 102 ? 10.709 -5.925 -30.952 1.00 55.78 102 ILE A O 1
ATOM 770 N N . GLN A 1 103 ? 9.977 -3.814 -31.038 1.00 51.91 103 GLN A N 1
ATOM 771 C CA . GLN A 1 103 ? 9.388 -3.951 -32.361 1.00 51.91 103 GLN A CA 1
ATOM 772 C C . GLN A 1 103 ? 10.574 -4.051 -33.309 1.00 51.91 103 GLN A C 1
ATOM 774 O O . GLN A 1 103 ? 11.237 -3.054 -33.598 1.00 51.91 103 GLN A O 1
ATOM 779 N N . THR A 1 104 ? 10.886 -5.270 -33.743 1.00 51.38 104 THR A N 1
ATOM 780 C CA . THR A 1 104 ? 11.830 -5.517 -34.822 1.00 51.38 104 THR A CA 1
ATOM 781 C C . THR A 1 104 ? 11.331 -4.734 -36.032 1.00 51.38 104 THR A C 1
ATOM 783 O O . THR A 1 104 ? 10.444 -5.182 -36.756 1.00 51.38 104 THR A O 1
ATOM 786 N N . ARG A 1 105 ? 11.876 -3.531 -36.250 1.00 51.56 105 ARG A N 1
ATOM 787 C CA . ARG A 1 105 ? 11.780 -2.831 -37.531 1.00 51.56 105 ARG A CA 1
ATOM 788 C C . ARG A 1 105 ? 12.630 -3.602 -38.537 1.00 51.56 105 ARG A C 1
ATOM 790 O O . ARG A 1 105 ? 13.707 -3.162 -38.912 1.00 51.56 105 ARG A O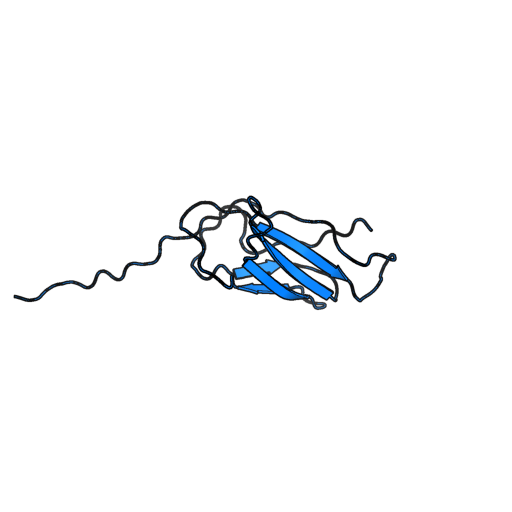 1
ATOM 797 N N . ASN A 1 106 ? 12.131 -4.750 -38.980 1.00 57.44 106 ASN A N 1
ATOM 798 C CA . ASN A 1 106 ? 12.516 -5.302 -40.266 1.00 57.44 106 ASN A CA 1
ATOM 799 C C . ASN A 1 106 ? 11.453 -4.854 -41.258 1.00 57.44 106 ASN A C 1
ATOM 801 O O . ASN A 1 106 ? 10.382 -5.447 -41.367 1.00 57.44 106 ASN A O 1
ATOM 805 N N . SER A 1 107 ? 11.727 -3.754 -41.951 1.00 53.88 107 SER A N 1
ATOM 806 C CA . SER A 1 107 ? 10.978 -3.364 -43.139 1.00 53.88 107 SER A CA 1
ATOM 807 C C . SER A 1 107 ? 11.874 -2.554 -44.070 1.00 53.88 107 SER A C 1
ATOM 809 O O . SER A 1 107 ? 11.976 -1.341 -43.916 1.00 53.88 107 SER A O 1
ATOM 811 N N . ARG A 1 108 ? 12.385 -3.298 -45.060 1.00 50.97 108 ARG A N 1
ATOM 812 C CA . ARG A 1 108 ? 12.896 -2.915 -46.386 1.00 50.97 108 ARG A CA 1
ATOM 813 C C . ARG A 1 108 ? 14.304 -2.346 -46.481 1.00 50.97 108 ARG A C 1
ATOM 815 O O . ARG A 1 108 ? 14.561 -1.258 -45.934 1.00 50.97 108 ARG A O 1
#

Secondary structure (DSSP, 8-state):
--------BSPTT-EEPSSPEEEE---SEEEEEEESS-TTSEEEEEEEEETTEEEEE-SSPPPSEEE-EEEEEEESS-GGG-SBPPPEEPPPEEEPPP----------

Radius of gyration: 16.68 Å; chains: 1; bounding box: 28×26×69 Å